Protein AF-A0A227J0U2-F1 (afdb_monomer_lite)

Organism: Vibrio parahaemolyticus (NCBI:txid670)

Radius of gyration: 16.22 Å; chains: 1; bounding box: 49×32×40 Å

Structure (mmCIF, N/CA/C/O backbone):
data_AF-A0A227J0U2-F1
#
_entry.id   AF-A0A227J0U2-F1
#
loop_
_atom_site.group_PDB
_atom_site.id
_atom_site.type_symbol
_atom_site.label_atom_id
_atom_site.label_alt_id
_atom_site.label_comp_id
_atom_site.label_asym_id
_atom_site.label_entity_id
_atom_site.label_seq_id
_atom_site.pdbx_PDB_ins_code
_atom_site.Cartn_x
_atom_site.Cartn_y
_atom_site.Cartn_z
_atom_site.occupancy
_atom_site.B_iso_or_equiv
_atom_site.auth_seq_id
_atom_site.auth_comp_id
_atom_site.auth_asym_id
_atom_site.auth_atom_id
_atom_site.pdbx_PDB_model_num
ATOM 1 N N . PHE A 1 1 ? 9.395 -8.764 -9.151 1.00 70.56 1 PHE A N 1
ATOM 2 C CA . PHE A 1 1 ? 8.869 -7.842 -8.122 1.00 70.56 1 PHE A CA 1
ATOM 3 C C . PHE A 1 1 ? 8.791 -8.467 -6.732 1.00 70.56 1 PHE A C 1
ATOM 5 O O . PHE A 1 1 ? 9.084 -7.744 -5.795 1.00 70.56 1 PHE A O 1
ATOM 12 N N . LEU A 1 2 ? 8.477 -9.765 -6.578 1.00 79.62 2 LEU A N 1
ATOM 13 C CA . LEU A 1 2 ? 8.359 -10.401 -5.255 1.00 79.62 2 LEU A CA 1
ATOM 14 C C . LEU A 1 2 ? 9.605 -10.232 -4.365 1.00 79.62 2 LEU A C 1
ATOM 16 O O . LEU A 1 2 ? 9.483 -9.720 -3.258 1.00 79.62 2 LEU A O 1
ATOM 20 N N . ASP A 1 3 ? 10.791 -10.581 -4.867 1.00 84.19 3 ASP A N 1
ATOM 21 C CA . ASP A 1 3 ? 12.035 -10.475 -4.085 1.00 84.19 3 ASP A CA 1
ATOM 22 C C . ASP A 1 3 ? 12.335 -9.035 -3.654 1.00 84.19 3 ASP A C 1
ATOM 24 O O . ASP A 1 3 ? 12.740 -8.791 -2.521 1.00 84.19 3 ASP A O 1
ATOM 28 N N . ALA A 1 4 ? 12.069 -8.068 -4.538 1.00 80.81 4 ALA A N 1
ATOM 29 C CA . ALA A 1 4 ? 12.221 -6.651 -4.230 1.00 80.81 4 ALA A CA 1
ATOM 30 C C . ALA A 1 4 ? 11.241 -6.206 -3.134 1.00 80.81 4 ALA A C 1
ATOM 32 O O . ALA A 1 4 ? 11.635 -5.483 -2.227 1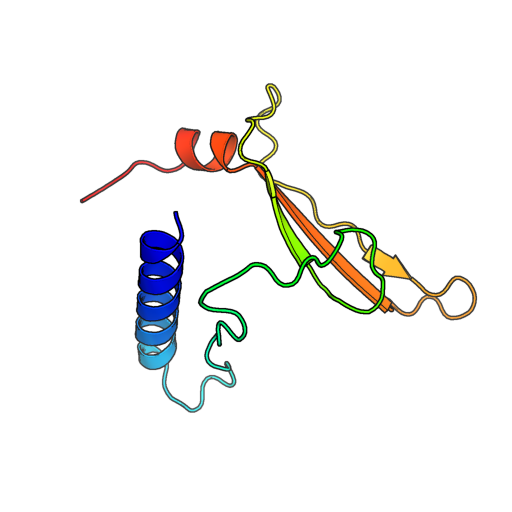.00 80.81 4 ALA A O 1
ATOM 33 N N . THR A 1 5 ? 9.987 -6.669 -3.169 1.00 80.31 5 THR A N 1
ATOM 34 C CA . THR A 1 5 ? 9.002 -6.394 -2.112 1.00 80.31 5 THR A CA 1
ATOM 35 C C . THR A 1 5 ? 9.444 -6.974 -0.771 1.00 80.31 5 THR A C 1
ATOM 37 O O . THR A 1 5 ? 9.404 -6.261 0.229 1.00 80.31 5 THR A O 1
ATOM 40 N N . LEU A 1 6 ? 9.896 -8.233 -0.746 1.00 86.94 6 LEU A N 1
ATOM 41 C CA . LEU A 1 6 ? 10.392 -8.886 0.471 1.00 86.94 6 LEU A CA 1
ATOM 42 C C . LEU A 1 6 ? 11.587 -8.115 1.049 1.00 86.94 6 LEU A C 1
ATOM 44 O O . LEU A 1 6 ? 11.559 -7.719 2.210 1.00 86.94 6 LEU A O 1
ATOM 48 N N . GLN A 1 7 ? 12.575 -7.792 0.209 1.00 88.00 7 GLN A N 1
ATOM 49 C CA . GLN A 1 7 ? 13.749 -7.023 0.620 1.00 88.00 7 GLN A CA 1
ATOM 50 C C . GLN A 1 7 ? 13.391 -5.610 1.107 1.00 88.00 7 GLN A C 1
ATOM 52 O O . GLN A 1 7 ? 13.989 -5.117 2.064 1.00 88.00 7 GLN A O 1
ATOM 57 N N . SER A 1 8 ? 12.440 -4.933 0.458 1.00 85.00 8 SER A N 1
ATOM 58 C CA . SER A 1 8 ? 11.975 -3.613 0.888 1.00 85.00 8 SER A CA 1
ATOM 59 C C . SER A 1 8 ? 11.315 -3.668 2.261 1.00 85.00 8 SER A C 1
ATOM 61 O O . SER A 1 8 ? 11.636 -2.827 3.097 1.00 85.00 8 SER A O 1
ATOM 63 N N . ILE A 1 9 ? 10.445 -4.651 2.520 1.00 87.19 9 ILE A N 1
ATOM 64 C CA . ILE A 1 9 ? 9.815 -4.805 3.838 1.00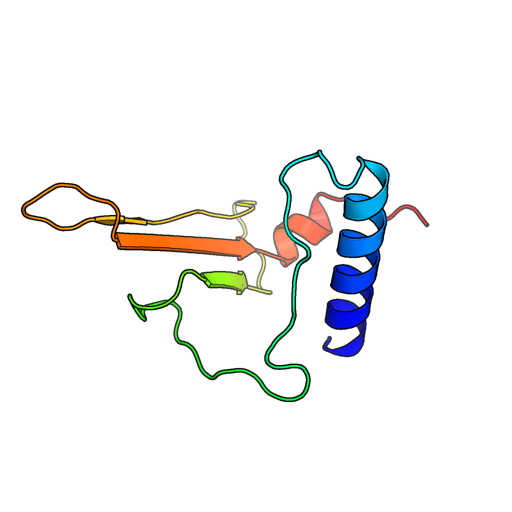 87.19 9 ILE A CA 1
ATOM 65 C C . ILE A 1 9 ? 10.848 -5.154 4.911 1.00 87.19 9 ILE A C 1
ATOM 67 O O . ILE A 1 9 ? 10.818 -4.549 5.980 1.00 87.19 9 ILE A O 1
ATOM 71 N N . ASP A 1 10 ? 11.816 -6.023 4.618 1.00 90.00 10 ASP A N 1
ATOM 72 C CA . ASP A 1 10 ? 12.901 -6.326 5.558 1.00 90.00 10 ASP A CA 1
ATOM 73 C C . ASP A 1 10 ? 13.699 -5.064 5.918 1.00 90.00 10 ASP A C 1
ATOM 75 O O . ASP A 1 10 ? 13.937 -4.789 7.095 1.00 90.00 10 ASP A O 1
ATOM 79 N N . LYS A 1 11 ? 14.054 -4.238 4.924 1.00 88.38 11 LYS A N 1
ATOM 80 C CA . LYS A 1 11 ? 14.728 -2.950 5.156 1.00 88.38 11 LYS A CA 1
ATOM 81 C C . LYS A 1 11 ? 13.859 -1.971 5.942 1.00 88.38 11 LYS A C 1
ATOM 83 O O . LYS A 1 11 ? 14.378 -1.257 6.796 1.00 88.38 11 LYS A O 1
ATOM 88 N N . MET A 1 12 ? 12.555 -1.924 5.670 1.00 85.69 12 MET A N 1
ATOM 89 C CA . MET A 1 12 ? 11.624 -1.099 6.438 1.00 85.69 12 MET A CA 1
ATOM 90 C C . MET A 1 12 ? 11.577 -1.548 7.896 1.00 85.69 12 MET A C 1
ATOM 92 O O . MET A 1 12 ? 11.715 -0.703 8.770 1.00 85.69 12 MET A O 1
ATOM 96 N N . ASN A 1 13 ? 11.468 -2.848 8.172 1.00 88.50 13 ASN A N 1
ATOM 97 C CA . ASN A 1 13 ? 11.484 -3.377 9.537 1.00 88.50 13 ASN A CA 1
ATOM 98 C C . ASN A 1 13 ? 12.819 -3.104 10.242 1.00 88.50 13 ASN A C 1
ATOM 100 O O . ASN A 1 13 ? 12.826 -2.654 11.384 1.00 88.50 13 ASN A O 1
ATOM 104 N N . GLN A 1 14 ? 13.954 -3.256 9.551 1.00 88.31 14 GLN A N 1
ATOM 105 C CA . GLN A 1 14 ? 15.265 -2.859 10.080 1.00 88.31 14 GLN A CA 1
ATOM 106 C C . GLN A 1 14 ? 15.304 -1.373 10.445 1.00 88.31 14 GLN A C 1
ATOM 108 O O . GLN A 1 14 ? 15.727 -1.025 11.544 1.00 88.31 14 GLN A O 1
ATOM 113 N N . ALA A 1 15 ? 14.825 -0.499 9.554 1.00 84.69 15 ALA A N 1
ATOM 114 C CA . ALA A 1 15 ? 14.724 0.929 9.822 1.00 84.69 15 ALA A CA 1
ATOM 115 C C . ALA A 1 15 ? 13.763 1.216 10.981 1.00 84.69 15 ALA A C 1
ATOM 117 O O . ALA A 1 15 ? 14.042 2.083 11.803 1.00 84.69 15 ALA A O 1
ATOM 118 N N . LEU A 1 16 ? 12.653 0.481 11.094 1.00 82.88 16 LEU A N 1
ATOM 119 C CA . LEU A 1 16 ? 11.734 0.612 12.215 1.00 82.88 16 LEU A CA 1
ATOM 120 C C . LEU A 1 16 ? 12.447 0.265 13.533 1.00 82.88 16 LEU A C 1
ATOM 122 O O . LEU A 1 16 ? 12.375 1.056 14.473 1.00 82.88 16 LEU A O 1
ATOM 126 N N . ASN A 1 17 ? 13.237 -0.802 13.568 1.00 81.94 17 ASN A N 1
ATOM 127 C CA . ASN A 1 17 ? 13.972 -1.225 14.760 1.00 81.94 17 ASN A CA 1
ATOM 128 C C . ASN A 1 17 ? 15.032 -0.212 15.241 1.00 81.94 17 ASN A C 1
ATOM 130 O O . ASN A 1 17 ? 15.403 -0.236 16.412 1.00 81.94 17 ASN A O 1
ATOM 134 N N . VAL A 1 18 ? 15.450 0.748 14.404 1.00 84.62 18 VAL A N 1
ATOM 135 C CA . VAL A 1 18 ? 16.356 1.844 14.813 1.00 84.62 18 VAL A CA 1
ATOM 136 C C . VAL A 1 18 ? 15.723 2.784 15.845 1.00 84.62 18 VAL A C 1
ATOM 138 O O . VAL A 1 18 ? 16.436 3.358 16.662 1.00 84.62 18 VAL A O 1
ATOM 141 N N . PHE A 1 19 ? 14.398 2.954 15.844 1.00 76.50 19 PHE A N 1
ATOM 142 C CA . PHE A 1 19 ? 13.747 3.947 16.712 1.00 76.50 19 PHE A CA 1
ATOM 143 C C . PHE A 1 19 ? 13.390 3.409 18.112 1.00 76.50 19 PHE A C 1
ATOM 145 O O . PHE A 1 19 ? 12.680 4.094 18.838 1.00 76.50 19 PHE A O 1
ATOM 152 N N . GLY A 1 20 ? 13.876 2.221 18.490 1.00 68.25 20 GLY A N 1
ATOM 153 C CA . GLY A 1 20 ? 13.599 1.595 19.789 1.00 68.25 20 GLY A CA 1
ATOM 154 C C . GLY A 1 20 ? 12.283 0.807 19.822 1.00 68.25 20 GLY A C 1
ATOM 155 O O . GLY A 1 20 ? 11.320 1.129 19.123 1.00 68.25 20 GLY A O 1
ATOM 156 N N . ALA A 1 21 ? 12.247 -0.261 20.626 1.00 67.75 21 ALA A N 1
ATOM 157 C CA . ALA A 1 21 ? 11.078 -1.143 20.778 1.00 67.75 21 ALA A CA 1
ATOM 158 C C . ALA A 1 21 ? 9.882 -0.455 21.475 1.00 67.75 21 ALA A C 1
ATOM 160 O O . ALA A 1 21 ? 8.746 -0.916 21.409 1.00 67.75 21 ALA A O 1
ATOM 161 N N . ASP A 1 22 ? 10.145 0.667 22.130 1.00 71.12 22 ASP A N 1
ATOM 162 C CA . ASP A 1 22 ? 9.230 1.547 22.848 1.00 71.12 22 ASP A CA 1
ATOM 163 C C . ASP A 1 22 ? 8.541 2.588 21.947 1.00 71.12 22 ASP A C 1
ATOM 165 O O . ASP A 1 22 ? 7.610 3.260 22.385 1.00 71.12 22 ASP A O 1
ATOM 169 N N . ALA A 1 23 ? 8.903 2.670 20.662 1.00 71.00 23 ALA A N 1
ATOM 170 C CA . ALA A 1 23 ? 8.298 3.601 19.705 1.00 71.00 23 ALA A CA 1
ATOM 171 C C . ALA A 1 23 ? 6.840 3.270 19.312 1.00 71.00 23 ALA A C 1
ATOM 173 O O . ALA A 1 23 ? 6.271 3.942 18.451 1.00 71.00 23 ALA A O 1
ATOM 174 N N . GLY A 1 24 ? 6.236 2.226 19.896 1.00 74.56 24 GLY A N 1
ATOM 175 C CA . GLY A 1 24 ? 4.822 1.881 19.701 1.00 74.56 24 GLY A CA 1
ATOM 176 C C . GLY A 1 24 ? 4.457 1.473 18.271 1.00 74.56 24 GLY A C 1
ATOM 177 O O . GLY A 1 24 ? 3.289 1.540 17.891 1.00 74.56 24 GLY A O 1
ATOM 178 N N . LYS A 1 25 ? 5.442 1.074 17.465 1.00 76.81 25 LYS A N 1
ATOM 179 C CA . LYS A 1 25 ? 5.259 0.761 16.047 1.00 76.81 25 LYS A CA 1
ATOM 180 C C . LYS A 1 25 ? 5.470 -0.733 15.782 1.00 76.81 25 LYS A C 1
ATOM 182 O O . LYS A 1 25 ? 6.536 -1.256 16.103 1.00 76.81 25 LYS A O 1
ATOM 187 N N . PRO A 1 26 ? 4.472 -1.429 15.221 1.00 82.12 26 PRO A N 1
ATOM 188 C CA . PRO A 1 26 ? 4.597 -2.847 14.926 1.00 82.12 26 PRO A CA 1
ATOM 189 C C . PRO A 1 26 ? 5.510 -3.081 13.718 1.00 82.12 26 PRO A C 1
ATOM 191 O O . PRO A 1 26 ? 5.605 -2.238 12.821 1.00 82.12 26 PRO A O 1
ATOM 194 N N . GLU A 1 27 ? 6.145 -4.251 13.679 1.00 83.94 27 GLU A N 1
ATOM 195 C CA . GLU A 1 27 ? 6.796 -4.740 12.464 1.00 83.94 27 GLU A CA 1
ATOM 196 C C . GLU A 1 27 ? 5.752 -5.055 11.385 1.00 83.94 27 GLU A C 1
ATOM 198 O O . GLU A 1 27 ? 4.609 -5.429 11.664 1.00 83.94 27 GLU A O 1
ATOM 203 N N . ILE A 1 28 ? 6.154 -4.900 10.128 1.00 87.06 28 ILE A N 1
ATOM 204 C CA . ILE A 1 28 ? 5.335 -5.232 8.969 1.00 87.06 28 ILE A CA 1
ATOM 205 C C . ILE A 1 28 ? 5.559 -6.704 8.627 1.00 87.06 28 ILE A C 1
ATOM 207 O O . ILE A 1 28 ? 6.659 -7.099 8.239 1.00 87.06 28 ILE A O 1
ATOM 211 N N . GLU A 1 29 ? 4.504 -7.511 8.705 1.00 87.75 29 GLU A N 1
ATOM 212 C CA . GLU A 1 29 ? 4.540 -8.919 8.318 1.00 87.75 29 GLU A CA 1
ATOM 213 C C . GLU A 1 29 ? 3.912 -9.136 6.934 1.00 87.75 29 GLU A C 1
ATOM 215 O O . GLU A 1 29 ? 2.740 -8.833 6.697 1.00 87.75 29 GLU A O 1
ATOM 220 N N . ILE A 1 30 ? 4.672 -9.737 6.013 1.00 85.56 30 ILE A N 1
ATOM 221 C CA . ILE A 1 30 ? 4.102 -10.292 4.781 1.00 85.56 30 ILE A CA 1
ATOM 222 C C . ILE A 1 30 ? 3.580 -11.697 5.088 1.00 85.56 30 ILE A C 1
ATOM 224 O O . ILE A 1 30 ? 4.337 -12.668 5.073 1.00 85.56 30 ILE A O 1
ATOM 228 N N . VAL A 1 31 ? 2.270 -11.798 5.314 1.00 85.62 31 VAL A N 1
ATOM 229 C CA . VAL A 1 31 ? 1.580 -13.068 5.605 1.00 85.62 31 VAL A CA 1
ATOM 230 C C . VAL A 1 31 ? 1.516 -14.010 4.393 1.00 85.62 31 VAL A C 1
ATOM 232 O O . VAL A 1 31 ? 1.579 -15.228 4.535 1.00 85.62 31 VAL A O 1
ATOM 235 N N . ASN A 1 32 ? 1.480 -13.459 3.174 1.00 85.75 32 ASN A N 1
ATOM 236 C CA . ASN A 1 32 ? 1.336 -14.218 1.930 1.00 85.75 32 ASN A CA 1
ATOM 237 C C . ASN A 1 32 ? 2.580 -14.072 1.036 1.00 85.75 32 ASN A C 1
ATOM 239 O O . ASN A 1 32 ? 2.562 -13.364 0.030 1.00 85.75 32 ASN A O 1
ATOM 243 N N . LYS A 1 33 ? 3.677 -14.743 1.406 1.00 83.06 33 LYS A N 1
ATOM 244 C CA . LYS A 1 33 ? 4.997 -14.566 0.762 1.00 83.06 33 LYS A CA 1
ATOM 245 C C . LYS A 1 33 ? 5.125 -15.162 -0.641 1.00 83.06 33 LYS A C 1
ATOM 247 O O . LYS A 1 33 ? 6.016 -14.767 -1.376 1.00 83.06 33 LYS A O 1
ATOM 252 N N . THR A 1 34 ? 4.287 -16.126 -1.014 1.00 84.38 34 THR A N 1
ATOM 253 C CA . THR A 1 34 ? 4.461 -16.891 -2.266 1.00 84.38 34 THR A CA 1
ATOM 254 C C . THR A 1 34 ? 3.375 -16.632 -3.302 1.00 84.38 34 THR A C 1
ATOM 256 O O . THR A 1 34 ? 3.597 -16.846 -4.492 1.00 84.38 34 THR A O 1
ATOM 259 N N . LYS A 1 35 ? 2.194 -16.169 -2.880 1.00 83.94 35 LYS A N 1
ATOM 260 C CA . LYS A 1 35 ? 1.050 -15.939 -3.765 1.00 83.94 35 LYS A CA 1
ATOM 261 C C . LYS A 1 35 ? 0.168 -14.821 -3.229 1.00 83.94 35 LYS A C 1
ATOM 263 O O . LYS A 1 35 ? -0.083 -14.756 -2.033 1.00 83.94 35 LYS A O 1
ATOM 268 N N . ALA A 1 36 ? -0.358 -13.986 -4.121 1.00 80.81 36 ALA A N 1
ATOM 269 C CA . ALA A 1 36 ? -1.308 -12.943 -3.751 1.00 80.81 36 ALA A CA 1
ATOM 270 C C . ALA A 1 36 ? -2.556 -13.521 -3.056 1.00 80.81 36 ALA A C 1
ATOM 272 O O . ALA A 1 36 ? -3.069 -14.572 -3.442 1.00 80.81 36 ALA A O 1
ATOM 273 N N . ALA A 1 37 ? -3.080 -12.786 -2.071 1.00 83.75 37 ALA A N 1
ATOM 274 C CA . ALA A 1 37 ? -4.298 -13.139 -1.338 1.00 83.75 37 ALA A CA 1
ATOM 275 C C . ALA A 1 37 ? -5.582 -13.083 -2.190 1.00 83.75 37 ALA A C 1
ATOM 277 O O . ALA A 1 37 ? -6.637 -13.507 -1.732 1.00 83.75 37 ALA A O 1
ATOM 278 N N . GLY A 1 38 ? -5.515 -12.529 -3.408 1.00 84.38 38 GLY A N 1
ATOM 279 C CA . GLY A 1 38 ? -6.689 -12.335 -4.265 1.00 84.38 38 GLY A CA 1
ATOM 280 C C . GLY A 1 38 ? -7.691 -11.314 -3.713 1.00 84.38 38 GLY A C 1
ATOM 281 O O . GLY A 1 38 ? -8.857 -11.339 -4.095 1.00 84.38 38 GLY A O 1
ATOM 282 N N . ILE A 1 39 ? -7.256 -10.435 -2.804 1.00 86.19 39 ILE A N 1
ATOM 283 C CA . ILE A 1 39 ? -8.114 -9.419 -2.191 1.00 86.19 39 ILE A CA 1
ATOM 284 C C . ILE A 1 39 ? -8.392 -8.320 -3.212 1.00 86.19 39 ILE A C 1
ATOM 286 O O . ILE A 1 39 ? -7.474 -7.717 -3.768 1.00 86.19 39 ILE A O 1
ATOM 290 N N . HIS A 1 40 ? -9.673 -8.043 -3.434 1.00 83.56 40 HIS A N 1
ATOM 291 C CA . HIS A 1 40 ? -10.094 -6.966 -4.314 1.00 83.56 40 HIS A CA 1
ATOM 292 C C . HIS A 1 40 ? -10.042 -5.615 -3.575 1.00 83.56 40 HIS A C 1
ATOM 294 O O . HIS A 1 40 ? -10.521 -5.534 -2.442 1.00 83.56 40 HIS A O 1
ATOM 300 N N . PRO A 1 41 ? -9.573 -4.522 -4.212 1.00 77.56 41 PRO A N 1
ATOM 301 C CA . PRO A 1 41 ? -9.614 -3.157 -3.678 1.00 77.56 41 PRO A CA 1
ATOM 302 C C . PRO A 1 41 ? -10.943 -2.724 -3.063 1.00 77.56 41 PRO A C 1
ATOM 304 O O . PRO A 1 41 ? -10.947 -1.904 -2.151 1.00 77.56 41 PRO A O 1
ATOM 307 N N . GLY A 1 42 ? -12.062 -3.261 -3.554 1.00 81.69 42 GLY A N 1
ATOM 308 C CA . GLY A 1 42 ? -13.421 -2.986 -3.080 1.00 81.69 42 GLY A CA 1
ATOM 309 C C . GLY A 1 42 ? -13.874 -3.802 -1.863 1.00 81.69 42 GLY A C 1
ATOM 310 O O . GLY A 1 42 ? -14.870 -3.434 -1.254 1.00 81.69 42 GLY A O 1
ATOM 311 N N . ASP A 1 43 ? -13.150 -4.848 -1.457 1.00 87.12 43 ASP A N 1
ATOM 312 C CA . ASP A 1 43 ? -13.531 -5.679 -0.307 1.00 87.12 43 ASP A CA 1
ATOM 313 C C . ASP A 1 43 ? -13.486 -4.857 0.987 1.00 87.12 43 ASP A C 1
ATOM 315 O O . ASP A 1 43 ? -12.451 -4.282 1.325 1.00 87.12 43 ASP A O 1
ATOM 319 N N . LEU A 1 44 ? -14.620 -4.736 1.681 1.00 86.06 44 LEU A N 1
ATOM 320 C CA . LEU A 1 44 ? -14.738 -3.883 2.866 1.00 86.06 44 LEU A CA 1
ATOM 321 C C . LEU A 1 44 ? -14.036 -4.446 4.103 1.00 86.06 44 LEU A C 1
ATOM 323 O O . LEU A 1 44 ? -13.791 -3.709 5.050 1.00 86.06 44 LEU A O 1
ATOM 327 N N . ARG A 1 45 ? -13.683 -5.733 4.087 1.00 88.12 45 ARG A N 1
ATOM 328 C CA . ARG A 1 45 ? -13.063 -6.423 5.226 1.00 88.12 45 ARG A CA 1
ATOM 329 C C . ARG A 1 45 ? -11.574 -6.128 5.363 1.00 88.12 45 ARG A C 1
ATOM 331 O O . ARG A 1 45 ? -10.991 -6.425 6.401 1.00 88.12 45 ARG A O 1
ATOM 338 N N . TYR A 1 46 ? -10.963 -5.574 4.319 1.00 88.19 46 TYR A N 1
ATOM 339 C CA . TYR A 1 46 ? -9.532 -5.326 4.259 1.00 88.19 46 TYR A CA 1
ATOM 340 C C . TYR A 1 46 ? -9.256 -3.869 3.899 1.00 88.19 46 TYR A C 1
ATOM 342 O O . TYR A 1 46 ? -9.785 -3.332 2.921 1.00 88.19 46 TYR A O 1
ATOM 350 N N . ASN A 1 47 ? -8.363 -3.250 4.667 1.00 87.19 47 ASN A N 1
ATOM 351 C CA . ASN A 1 47 ? -7.705 -2.022 4.249 1.00 87.19 47 ASN A CA 1
ATOM 352 C C . ASN A 1 47 ? -6.614 -2.388 3.242 1.00 87.19 47 ASN A C 1
ATOM 354 O O . ASN A 1 47 ? -5.868 -3.345 3.452 1.00 87.19 47 ASN A O 1
ATOM 358 N N . VAL A 1 48 ? -6.538 -1.656 2.133 1.00 87.00 48 VAL A N 1
ATOM 359 C CA . VAL A 1 48 ? -5.656 -2.009 1.013 1.00 87.00 48 VAL A CA 1
ATOM 360 C C . VAL A 1 48 ? -4.831 -0.796 0.610 1.00 87.00 48 VAL A C 1
ATOM 362 O O . VAL A 1 48 ? -5.378 0.280 0.383 1.00 87.00 48 VAL A O 1
ATOM 365 N N . ILE A 1 49 ? -3.519 -0.990 0.484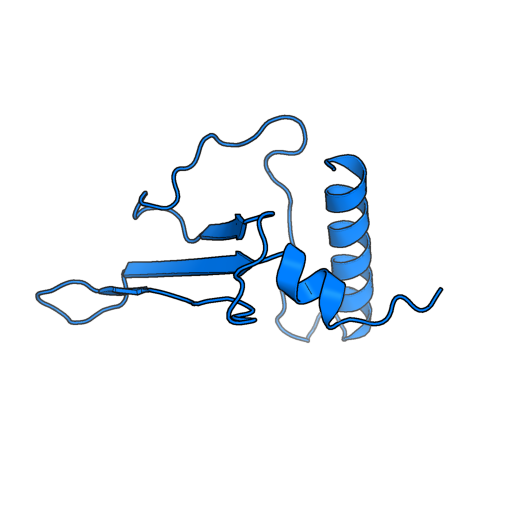 1.00 85.50 49 ILE A N 1
ATOM 366 C CA . ILE A 1 49 ? -2.632 -0.084 -0.248 1.00 85.50 49 ILE A CA 1
ATOM 367 C C . ILE A 1 49 ? -2.407 -0.725 -1.617 1.00 85.50 49 ILE A C 1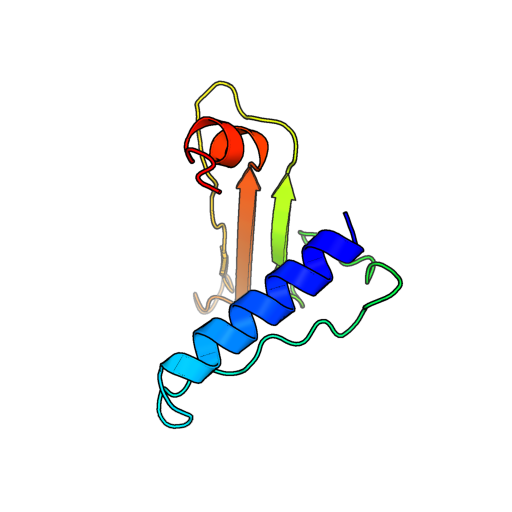
ATOM 369 O O . ILE A 1 49 ? -1.747 -1.756 -1.728 1.00 85.50 49 ILE A O 1
ATOM 373 N N . ASN A 1 50 ? -3.011 -0.149 -2.647 1.00 83.25 50 ASN A N 1
ATOM 374 C CA . ASN A 1 50 ? -2.929 -0.604 -4.023 1.00 83.25 50 ASN A CA 1
ATOM 375 C C . ASN A 1 50 ? -1.882 0.206 -4.785 1.00 83.25 50 ASN A C 1
ATOM 377 O O . ASN A 1 50 ? -1.929 1.436 -4.802 1.00 83.25 50 ASN A O 1
ATOM 381 N N . LEU A 1 51 ? -0.959 -0.490 -5.441 1.00 79.81 51 LEU A N 1
ATOM 382 C CA . LEU A 1 51 ? 0.064 0.125 -6.273 1.00 79.81 51 LEU A CA 1
ATOM 383 C C . LEU A 1 51 ? -0.311 -0.050 -7.745 1.00 79.81 51 LEU A C 1
ATOM 385 O O . LEU A 1 51 ? -0.308 -1.162 -8.268 1.00 79.81 51 LEU A O 1
ATOM 389 N N . ILE A 1 52 ? -0.615 1.059 -8.407 1.00 81.25 52 ILE A N 1
ATOM 390 C CA . ILE A 1 52 ? -0.932 1.125 -9.830 1.00 81.25 52 ILE A CA 1
ATOM 391 C C . ILE A 1 52 ? 0.362 1.475 -10.565 1.00 81.25 52 ILE A C 1
ATOM 393 O O . ILE A 1 52 ? 0.981 2.498 -10.276 1.00 81.25 52 ILE A O 1
ATOM 397 N N . ASP A 1 53 ? 0.810 0.612 -11.477 1.00 73.69 53 ASP A N 1
ATOM 398 C CA . ASP A 1 53 ? 2.103 0.803 -12.155 1.00 73.69 53 ASP A CA 1
ATOM 399 C C . ASP A 1 53 ? 2.044 1.938 -13.192 1.00 73.69 53 ASP A C 1
ATOM 401 O O . ASP A 1 53 ? 3.006 2.690 -13.359 1.00 73.69 53 ASP A O 1
ATOM 405 N N . GLU A 1 54 ? 0.887 2.117 -13.836 1.00 73.56 54 GLU A N 1
ATOM 406 C CA . GLU A 1 54 ? 0.683 3.132 -14.868 1.00 73.56 54 GLU A CA 1
ATOM 407 C C . GLU A 1 54 ? 0.753 4.555 -14.283 1.00 73.56 54 GLU A C 1
ATOM 409 O O . GLU A 1 54 ? 0.021 4.882 -13.342 1.00 73.56 54 GLU A O 1
ATOM 414 N N . PRO A 1 55 ? 1.623 5.431 -14.817 1.00 65.50 55 PRO A N 1
ATOM 415 C CA . PRO A 1 55 ? 1.666 6.821 -14.399 1.00 65.50 55 PRO A CA 1
ATOM 416 C C . PRO A 1 55 ? 0.413 7.557 -14.872 1.00 65.50 55 PRO A C 1
ATOM 418 O O . PRO A 1 55 ? 0.002 7.447 -16.027 1.00 65.50 55 PRO A O 1
ATOM 421 N N . LEU A 1 56 ? -0.142 8.397 -14.005 1.00 68.56 56 LEU A N 1
ATOM 422 C CA . LEU A 1 56 ? -1.108 9.394 -14.440 1.00 68.56 56 LEU A CA 1
ATOM 423 C C . LEU A 1 56 ? -0.387 10.595 -15.052 1.00 68.56 56 LEU A C 1
ATOM 425 O O . LEU A 1 56 ? 0.522 11.166 -14.447 1.00 68.56 56 LEU A O 1
ATOM 429 N N . ALA A 1 57 ? -0.865 11.043 -16.213 1.00 67.62 57 ALA A N 1
ATOM 430 C CA . ALA A 1 57 ? -0.331 12.216 -16.909 1.00 67.62 57 ALA A CA 1
ATOM 431 C C . ALA A 1 57 ? -0.422 13.520 -16.089 1.00 67.62 57 ALA A C 1
ATOM 433 O O . ALA A 1 57 ? 0.309 14.467 -16.355 1.00 67.62 57 ALA A O 1
ATOM 434 N N . ASN A 1 58 ? -1.302 13.575 -15.084 1.00 74.88 58 ASN A N 1
ATOM 435 C CA . ASN A 1 58 ? -1.466 14.736 -14.207 1.00 74.88 58 ASN A CA 1
ATOM 436 C C . ASN A 1 58 ? -0.484 14.763 -13.019 1.00 74.88 58 ASN A C 1
ATOM 438 O O . ASN A 1 58 ? -0.558 15.681 -12.205 1.00 74.88 58 ASN A O 1
ATOM 442 N N . GLY A 1 59 ? 0.400 13.767 -12.886 1.00 70.94 59 GLY A N 1
ATOM 443 C CA . GLY A 1 59 ? 1.384 13.711 -11.805 1.00 70.94 59 GLY A CA 1
ATOM 444 C C . GLY A 1 59 ? 0.791 13.462 -10.414 1.00 70.94 59 GLY A C 1
ATOM 445 O O . GLY A 1 59 ? 1.455 13.732 -9.415 1.00 70.94 59 GLY A O 1
ATOM 446 N N . LEU A 1 60 ? -0.444 12.958 -10.311 1.00 79.19 60 LEU A N 1
ATOM 447 C CA . LEU A 1 60 ? -1.035 12.595 -9.025 1.00 79.19 60 LEU A CA 1
ATOM 448 C C . LEU A 1 60 ? -0.300 11.384 -8.431 1.00 79.19 60 LEU A C 1
ATOM 450 O O . LEU A 1 60 ? -0.330 10.294 -8.996 1.00 79.19 60 LEU A O 1
ATOM 454 N N . LEU A 1 61 ? 0.332 11.570 -7.269 1.00 81.12 61 LEU A N 1
ATOM 455 C CA . LEU A 1 61 ? 1.083 10.510 -6.586 1.00 81.12 61 LEU A CA 1
ATOM 456 C C . LEU A 1 61 ? 0.170 9.391 -6.065 1.00 81.12 61 LEU A C 1
ATOM 458 O O . LEU A 1 61 ? 0.530 8.216 -6.117 1.00 81.12 61 LEU A O 1
ATOM 462 N N . GLY A 1 62 ? -1.015 9.759 -5.584 1.00 83.94 62 GLY A N 1
ATOM 463 C CA . GLY A 1 62 ? -1.989 8.825 -5.045 1.00 83.94 62 GLY A CA 1
ATOM 464 C C . GLY A 1 62 ? -3.186 9.524 -4.412 1.00 83.94 62 GLY A C 1
ATOM 465 O O . GLY A 1 62 ? -3.226 10.749 -4.303 1.00 83.94 62 GLY A O 1
ATOM 466 N N . TYR A 1 63 ? -4.179 8.733 -4.013 1.00 86.50 63 TYR A N 1
ATOM 467 C CA . TYR A 1 63 ? -5.370 9.193 -3.299 1.00 86.50 63 TYR A CA 1
ATOM 468 C C . TYR A 1 63 ? -5.881 8.105 -2.348 1.00 86.50 63 TYR A C 1
ATOM 470 O O . TYR A 1 63 ? -5.703 6.911 -2.599 1.00 86.50 63 TYR A O 1
ATOM 478 N N . GLY A 1 64 ? -6.504 8.523 -1.244 1.00 88.69 64 GLY A N 1
ATOM 479 C CA . GLY A 1 64 ? -6.902 7.639 -0.148 1.00 88.69 64 GLY A CA 1
ATOM 480 C C . GLY A 1 64 ? -8.399 7.678 0.155 1.00 88.69 64 GLY A C 1
ATOM 481 O O . GLY A 1 64 ? -8.783 8.356 1.107 1.00 88.69 64 GLY A O 1
ATOM 482 N N . PRO A 1 65 ? -9.267 7.024 -0.637 1.00 86.69 65 PRO A N 1
ATOM 483 C CA . PRO A 1 65 ? -10.692 6.993 -0.343 1.00 86.69 65 PRO A CA 1
ATOM 484 C C . PRO A 1 65 ? -10.987 6.173 0.918 1.00 86.69 65 PRO A C 1
ATOM 486 O O . PRO A 1 65 ? -10.392 5.121 1.165 1.00 86.69 65 PRO A O 1
ATOM 489 N N . SER A 1 66 ? -11.973 6.628 1.680 1.00 90.12 66 SER A N 1
ATOM 490 C CA . SER A 1 66 ? -12.548 5.885 2.794 1.00 90.12 66 SER A CA 1
ATOM 491 C C . SER A 1 66 ? -14.018 5.574 2.534 1.00 90.12 66 SER A C 1
ATOM 493 O O . SER A 1 66 ? -14.703 6.268 1.780 1.00 90.12 66 SER A O 1
ATOM 495 N N . VAL A 1 67 ? -14.497 4.496 3.150 1.00 89.81 67 VAL A N 1
ATOM 496 C CA . VAL A 1 67 ? -15.920 4.155 3.195 1.00 89.81 67 VAL A CA 1
ATOM 497 C C . VAL A 1 67 ? -16.368 4.278 4.641 1.00 89.81 67 VAL A C 1
ATOM 499 O O . VAL A 1 67 ? -15.753 3.692 5.534 1.00 89.81 67 VAL A O 1
ATOM 502 N N . SER A 1 68 ? -17.445 5.028 4.851 1.00 93.56 68 SER A N 1
ATOM 503 C CA . SER A 1 68 ? -18.058 5.218 6.162 1.00 93.56 68 SER A CA 1
ATOM 504 C C . SER A 1 68 ? -19.420 4.543 6.237 1.00 93.56 68 SER A C 1
ATOM 506 O O . SER A 1 68 ? -20.137 4.439 5.240 1.00 93.56 68 SER A O 1
ATOM 508 N N . ASN A 1 69 ? -19.795 4.107 7.435 1.00 91.50 69 ASN A N 1
ATOM 509 C CA . ASN A 1 69 ? -21.143 3.662 7.738 1.00 91.50 69 ASN A CA 1
ATOM 510 C C . ASN A 1 69 ? -22.119 4.838 7.521 1.00 91.50 69 ASN A C 1
ATOM 512 O O . ASN A 1 69 ? -21.954 5.880 8.158 1.00 91.50 69 ASN A O 1
ATOM 516 N N . PRO A 1 70 ? -23.143 4.699 6.660 1.00 90.56 70 PRO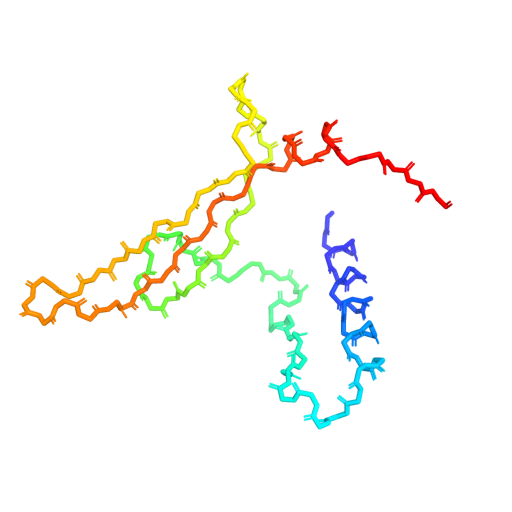 A N 1
ATOM 517 C CA . PRO A 1 70 ? -24.035 5.807 6.320 1.00 90.56 70 PRO A CA 1
ATOM 518 C C . PRO A 1 70 ? -24.927 6.257 7.485 1.00 90.56 70 PRO A C 1
ATOM 520 O O . PRO A 1 70 ? -25.440 7.371 7.455 1.00 90.56 70 PRO A O 1
ATOM 523 N N . MET A 1 71 ? -25.117 5.412 8.504 1.00 94.38 71 MET A N 1
ATOM 524 C CA . MET A 1 71 ? -25.959 5.712 9.665 1.00 94.38 71 MET A CA 1
ATOM 525 C C . MET A 1 71 ? -25.173 6.335 10.820 1.00 94.38 71 MET A C 1
ATOM 527 O O . MET A 1 71 ? -25.706 7.194 11.515 1.00 94.38 71 MET A O 1
ATOM 531 N N . THR A 1 72 ? -23.928 5.900 11.050 1.00 95.44 72 THR A N 1
ATOM 532 C CA . THR A 1 72 ? -23.115 6.354 12.199 1.00 95.44 72 THR A CA 1
ATOM 533 C C . THR A 1 72 ? -22.004 7.331 11.821 1.00 95.44 72 THR A C 1
ATOM 535 O O . THR A 1 72 ? -21.478 8.016 12.692 1.00 95.44 72 THR A O 1
ATOM 538 N N . GLY A 1 73 ? -21.617 7.395 10.545 1.00 92.38 73 GLY A N 1
ATOM 539 C CA . GLY A 1 73 ? -20.472 8.177 10.069 1.00 92.38 73 GLY A CA 1
ATOM 540 C C . GLY A 1 73 ? -19.105 7.542 10.350 1.00 92.38 73 GLY A C 1
ATOM 541 O O . GLY A 1 73 ? -18.090 8.058 9.884 1.00 92.38 73 GLY A O 1
ATOM 542 N N . GLU A 1 74 ? -19.057 6.416 11.065 1.00 92.75 74 GLU A N 1
ATOM 543 C CA . GLU A 1 74 ? -17.819 5.705 11.390 1.00 92.75 74 GLU A CA 1
ATOM 544 C C . GLU A 1 74 ? -17.115 5.204 10.123 1.00 92.75 74 GLU A C 1
ATOM 546 O O . GLU A 1 74 ? -17.745 4.590 9.260 1.00 92.75 74 GLU A O 1
ATOM 551 N N . ILE A 1 75 ? -15.804 5.438 10.014 1.00 90.38 75 ILE A N 1
ATOM 552 C CA . ILE A 1 75 ? -14.993 4.905 8.915 1.00 90.38 75 ILE A CA 1
ATOM 553 C C . ILE A 1 75 ? -14.810 3.405 9.133 1.00 90.38 75 ILE A C 1
ATOM 555 O O . ILE A 1 75 ? -14.140 2.984 10.070 1.00 90.38 75 ILE A O 1
ATOM 559 N N . ILE A 1 76 ? -15.362 2.606 8.225 1.00 90.75 76 ILE A N 1
ATOM 560 C CA . ILE A 1 76 ? -15.254 1.142 8.265 1.00 90.75 76 ILE A CA 1
ATOM 561 C C . ILE A 1 76 ? -14.083 0.625 7.424 1.00 90.75 76 ILE A C 1
ATOM 563 O O . ILE A 1 76 ? -13.684 -0.528 7.561 1.00 90.75 76 ILE A O 1
ATOM 567 N N . LYS A 1 77 ? -13.537 1.471 6.542 1.00 90.06 77 LYS A N 1
ATOM 568 C CA . LYS A 1 77 ? -12.416 1.131 5.665 1.00 90.06 77 LYS A CA 1
ATOM 569 C C . LYS A 1 77 ? -11.684 2.365 5.155 1.00 90.06 77 LYS A C 1
ATOM 571 O O . LYS A 1 77 ? -12.318 3.326 4.717 1.00 90.06 77 LYS A O 1
ATOM 576 N N . GLY A 1 78 ? -10.363 2.249 5.058 1.00 88.56 78 GLY A N 1
ATOM 577 C CA . GLY A 1 78 ? -9.508 3.055 4.192 1.00 88.56 78 GLY A CA 1
ATOM 578 C C . GLY A 1 78 ? -8.890 2.223 3.063 1.00 88.56 78 GLY A C 1
ATOM 579 O O . GLY A 1 78 ? -8.541 1.053 3.227 1.00 88.56 78 GLY A O 1
ATOM 580 N N . HIS A 1 79 ? -8.737 2.831 1.895 1.00 89.81 79 HIS A N 1
ATOM 581 C CA . HIS A 1 79 ? -7.949 2.293 0.794 1.00 89.81 79 HIS A CA 1
ATOM 582 C C . HIS A 1 79 ? -7.025 3.398 0.288 1.00 89.81 79 HIS A C 1
ATOM 584 O O . HIS A 1 79 ? -7.445 4.545 0.226 1.00 89.81 79 HIS A O 1
ATOM 590 N N . VAL A 1 80 ? -5.796 3.072 -0.112 1.00 88.62 80 VAL A N 1
ATOM 591 C CA . VAL A 1 80 ? -4.886 4.011 -0.786 1.00 88.62 80 VAL A CA 1
ATOM 592 C C . VAL A 1 80 ? -4.525 3.479 -2.162 1.00 88.62 80 VAL A C 1
ATOM 594 O O . VAL A 1 80 ? -4.011 2.375 -2.269 1.00 88.62 80 VAL A O 1
ATOM 597 N N . ASN A 1 81 ? -4.762 4.271 -3.204 1.00 85.50 81 ASN A N 1
ATOM 598 C CA . ASN A 1 81 ? -4.252 4.007 -4.544 1.00 85.50 81 ASN A CA 1
ATOM 599 C C . ASN A 1 81 ? -3.022 4.880 -4.772 1.00 85.50 81 ASN A C 1
ATOM 601 O O . ASN A 1 81 ? -3.136 6.105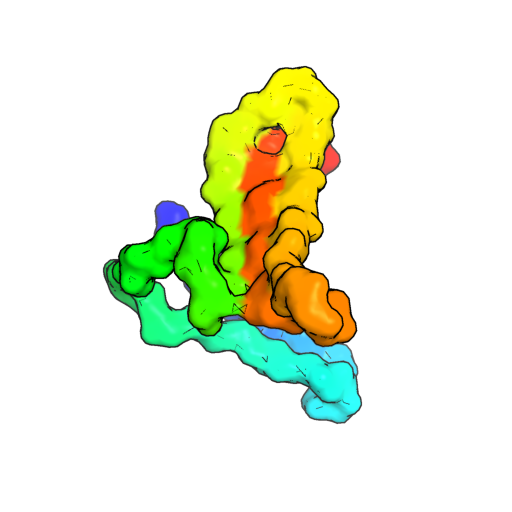 -4.785 1.00 85.50 81 ASN A O 1
ATOM 605 N N . GLN A 1 82 ? -1.868 4.252 -4.957 1.00 84.69 82 GLN A N 1
ATOM 606 C CA . GLN A 1 82 ? -0.588 4.904 -5.202 1.00 84.69 82 GLN A CA 1
ATOM 607 C C . GLN A 1 82 ? -0.148 4.635 -6.644 1.00 84.69 82 GLN A C 1
ATOM 609 O O . GLN A 1 82 ? -0.179 3.489 -7.087 1.00 84.69 82 GLN A O 1
ATOM 614 N N . TYR A 1 83 ? 0.300 5.659 -7.367 1.00 83.19 83 TYR A N 1
ATOM 615 C CA . TYR A 1 83 ? 0.775 5.531 -8.747 1.00 83.19 83 TYR A CA 1
ATOM 616 C C . TYR A 1 83 ? 2.302 5.425 -8.780 1.00 83.19 83 TYR A C 1
ATOM 618 O O . TYR A 1 83 ? 3.025 6.409 -8.592 1.00 83.19 83 TYR A O 1
ATOM 626 N N . ALA A 1 84 ? 2.812 4.218 -9.028 1.00 75.50 84 ALA A N 1
ATOM 627 C CA . ALA A 1 84 ? 4.243 3.923 -9.001 1.00 75.50 84 ALA A CA 1
ATOM 628 C C . ALA A 1 84 ? 5.017 4.708 -10.064 1.00 75.50 84 ALA A C 1
ATOM 630 O O . ALA A 1 84 ? 6.118 5.185 -9.791 1.00 75.50 84 ALA A O 1
ATOM 631 N N . GLY A 1 85 ? 4.446 4.873 -11.262 1.00 68.81 85 GLY A N 1
ATOM 632 C CA . GLY A 1 85 ? 5.087 5.618 -12.344 1.00 68.81 85 GLY A CA 1
ATOM 633 C C . GLY A 1 85 ? 5.354 7.085 -11.984 1.00 68.81 85 GLY A C 1
ATOM 634 O O . GLY A 1 85 ? 6.422 7.612 -12.295 1.00 68.81 85 GLY A O 1
ATOM 635 N N . VAL A 1 86 ? 4.448 7.728 -11.238 1.00 68.88 86 VAL A N 1
ATOM 636 C CA . VAL A 1 86 ? 4.648 9.105 -10.753 1.00 68.88 86 VAL A CA 1
ATOM 637 C C . VAL A 1 86 ? 5.741 9.144 -9.683 1.00 68.88 86 VAL A C 1
ATOM 639 O O . VAL A 1 86 ? 6.651 9.969 -9.765 1.00 68.88 86 VAL A O 1
ATOM 642 N N . ALA A 1 87 ? 5.721 8.204 -8.732 1.00 68.75 87 ALA A N 1
ATOM 643 C CA . ALA A 1 87 ? 6.749 8.105 -7.694 1.00 68.75 87 ALA A CA 1
ATOM 644 C C . ALA A 1 87 ? 8.161 7.912 -8.280 1.00 68.75 87 ALA A C 1
ATOM 646 O O . ALA A 1 87 ? 9.102 8.577 -7.856 1.00 68.75 87 ALA A O 1
ATOM 647 N N . ARG A 1 88 ? 8.309 7.058 -9.302 1.00 67.25 88 ARG A N 1
ATOM 648 C CA . ARG A 1 88 ? 9.591 6.834 -9.997 1.00 67.25 88 ARG A CA 1
ATOM 649 C C . ARG A 1 88 ? 10.110 8.074 -10.721 1.00 67.25 88 ARG A C 1
ATOM 651 O O . ARG A 1 88 ? 11.316 8.222 -10.859 1.00 67.25 88 ARG A O 1
ATOM 658 N N . THR A 1 89 ? 9.216 8.946 -11.181 1.00 65.62 89 THR A N 1
ATOM 659 C CA . THR A 1 89 ? 9.602 10.177 -11.885 1.00 65.62 89 THR A CA 1
ATOM 660 C C . THR A 1 89 ? 10.047 11.269 -10.907 1.00 65.62 89 THR A C 1
ATOM 662 O O . THR A 1 89 ? 10.924 12.064 -11.229 1.00 65.62 89 THR A O 1
ATOM 665 N N . GLY A 1 90 ? 9.454 11.312 -9.707 1.00 63.53 90 GLY A N 1
ATOM 666 C CA . GLY A 1 90 ? 9.718 12.351 -8.706 1.00 63.53 90 GLY A CA 1
ATOM 667 C C . GLY A 1 90 ? 10.834 12.041 -7.703 1.00 63.53 90 GLY A C 1
ATOM 668 O O . GLY A 1 90 ? 11.340 12.965 -7.071 1.00 63.53 90 GLY A O 1
ATOM 669 N N . VAL A 1 91 ? 11.220 10.773 -7.530 1.00 62.06 91 VAL A N 1
ATOM 670 C CA . VAL A 1 91 ? 12.247 10.374 -6.556 1.00 62.06 91 VAL A CA 1
ATOM 671 C C . VAL A 1 91 ? 13.578 10.127 -7.275 1.00 62.06 91 VAL A C 1
ATOM 673 O O . VAL A 1 91 ? 13.688 9.145 -8.014 1.00 62.06 91 VAL A O 1
ATOM 676 N N . PRO A 1 92 ? 14.610 10.968 -7.070 1.00 55.56 92 PRO A N 1
ATOM 677 C CA . PRO A 1 92 ? 15.936 10.680 -7.595 1.00 55.56 92 PRO A CA 1
ATOM 678 C C . PRO A 1 92 ? 16.489 9.410 -6.936 1.00 55.56 92 PRO A C 1
ATOM 680 O O . PRO A 1 92 ? 16.572 9.312 -5.711 1.00 55.56 92 PRO A O 1
ATOM 683 N N . PHE A 1 93 ? 16.861 8.425 -7.755 1.00 52.56 93 PHE A N 1
ATOM 684 C CA . PHE A 1 93 ? 17.575 7.235 -7.296 1.00 52.56 93 PHE A CA 1
ATOM 685 C C . PHE A 1 93 ? 19.011 7.631 -6.932 1.00 52.56 93 PHE A C 1
ATOM 687 O O . PHE A 1 93 ? 19.831 7.866 -7.818 1.00 52.56 93 PHE A O 1
ATOM 694 N N . TYR A 1 94 ? 19.313 7.693 -5.637 1.00 41.97 94 TYR A N 1
ATOM 695 C CA . TYR A 1 94 ? 20.687 7.736 -5.140 1.00 41.97 94 TYR A CA 1
ATOM 696 C C . TYR A 1 94 ? 21.062 6.349 -4.611 1.00 41.97 94 TYR A C 1
ATOM 698 O O . TYR A 1 94 ? 20.325 5.769 -3.810 1.00 41.97 94 TYR A O 1
ATOM 706 N N . TRP A 1 95 ? 22.158 5.807 -5.144 1.00 43.38 95 TRP A N 1
ATOM 707 C CA . TRP A 1 95 ? 22.810 4.574 -4.702 1.00 43.38 95 TRP A CA 1
ATOM 708 C C . TRP A 1 95 ? 23.762 4.849 -3.539 1.00 43.38 95 TRP A C 1
ATOM 710 O O . TRP A 1 95 ? 24.298 5.979 -3.474 1.00 43.38 95 TRP A O 1
#

Sequence (95 aa):
FLDATLQSIDKMNQALNVFGADAGKPEIEIVNKTKAAGIHPGDLRYNVINLIDEPLANGLLGYGPSVSNPMTGEIIKGHVNQYAGVARTGVPFYW

pLDDT: mean 80.64, std 10.39, range [41.97, 95.44]

Foldseek 3Di:
DLVVVVVVLVVVQVVVPVVPPPPPDDRDDDPPSPDDPPDDLPDLQDAEEAEAADDDPVLDQKDKDFDADPVPRHTSYIYIYGYNNSVVVPDDDDD

Secondary structure (DSSP, 8-state):
-HHHHHHHHHHHHHHHHTT-TTS--PPPP-S-SSS-----TT-TTS-EEEEE-SPPTT---EE--EEE-TTT--EEEEEEEEEHHHHHHHS----